Protein AF-A0A959DUT3-F1 (afdb_monomer_lite)

Radius of gyration: 14.39 Å; chains: 1; bounding box: 34×16×40 Å

Foldseek 3Di:
DVVVVLVCCLPPVDPPDDPDPDPVVVVVSVVSNVVSVVVVVVVVVVVVVVVVVD

pLDDT: mean 74.61, std 12.15, range [49.12, 92.69]

Secondary structure (DSSP, 8-state):
-HHHHHHHHHHH----SSS--SHHHHHHHHHHHHHHHHHHHHHHHHHHHHHHT-

Sequence (54 aa):
DFAYFSFTLGMTFQVSDVAISSRKIRRIVLLHSLLSFGFNATIVAMSVNIIAGL

Structure (mmCIF, N/CA/C/O backbone):
data_AF-A0A959DUT3-F1
#
_entry.id   AF-A0A959DUT3-F1
#
loop_
_atom_site.group_PDB
_atom_site.id
_atom_site.type_symbol
_atom_site.label_atom_id
_atom_site.label_alt_id
_atom_site.label_comp_id
_atom_site.label_asym_id
_atom_site.label_entity_id
_atom_site.label_seq_id
_atom_site.pdbx_PDB_ins_code
_atom_site.Cartn_x
_atom_site.Cartn_y
_atom_site.Cartn_z
_atom_site.occupancy
_atom_site.B_iso_or_equiv
_atom_site.auth_seq_id
_atom_site.auth_comp_id
_atom_site.auth_asym_id
_atom_site.auth_atom_id
_atom_site.pdbx_PDB_model_num
ATOM 1 N N . ASP A 1 1 ? -0.805 4.999 16.992 1.00 62.28 1 ASP A N 1
ATOM 2 C CA . ASP A 1 1 ? -1.141 3.681 16.398 1.00 62.28 1 ASP A CA 1
ATOM 3 C C . ASP A 1 1 ? -1.695 3.729 14.981 1.00 62.28 1 ASP A C 1
ATOM 5 O O . ASP A 1 1 ? -1.077 3.146 14.105 1.00 62.28 1 ASP A O 1
ATOM 9 N N . PHE A 1 2 ? -2.796 4.437 14.694 1.00 66.44 2 PHE A N 1
ATOM 10 C CA . PHE A 1 2 ? -3.409 4.415 13.350 1.00 66.44 2 PHE A CA 1
ATOM 11 C C . PHE A 1 2 ? -2.494 4.917 12.216 1.00 66.44 2 PHE A C 1
ATOM 13 O O . PHE A 1 2 ? -2.414 4.286 11.163 1.00 66.44 2 PHE A O 1
ATOM 20 N N . ALA A 1 3 ? -1.786 6.032 12.427 1.00 72.38 3 ALA A N 1
ATOM 21 C CA . ALA A 1 3 ? -0.848 6.567 11.437 1.00 72.38 3 ALA A CA 1
ATOM 22 C C . ALA A 1 3 ? 0.329 5.608 11.198 1.00 72.38 3 ALA A C 1
ATOM 24 O O . ALA A 1 3 ? 0.651 5.317 10.054 1.00 72.38 3 ALA A O 1
ATOM 25 N N . TYR A 1 4 ? 0.902 5.051 12.271 1.00 68.50 4 TYR A N 1
ATOM 26 C CA . TYR A 1 4 ? 1.982 4.061 12.201 1.00 68.50 4 TYR A CA 1
ATOM 27 C C . TYR A 1 4 ? 1.539 2.785 11.463 1.00 68.50 4 TYR A C 1
ATOM 29 O O . TYR A 1 4 ? 2.242 2.294 10.581 1.00 68.50 4 TYR A O 1
ATOM 37 N N . PHE A 1 5 ? 0.326 2.306 11.753 1.00 68.69 5 PHE A N 1
ATOM 38 C CA . PHE A 1 5 ? -0.300 1.175 11.071 1.00 68.69 5 PHE A CA 1
ATOM 39 C C . PHE A 1 5 ? -0.523 1.454 9.579 1.00 68.69 5 PHE A C 1
ATOM 41 O O . PHE A 1 5 ? -0.141 0.643 8.744 1.00 68.69 5 PHE A O 1
ATOM 48 N N . SER A 1 6 ? -1.075 2.619 9.231 1.00 67.69 6 SER A N 1
ATOM 49 C CA . SER A 1 6 ? -1.362 2.995 7.838 1.00 67.69 6 SER A CA 1
ATOM 50 C C . SER A 1 6 ? -0.086 3.174 7.013 1.00 67.69 6 SER A C 1
ATOM 52 O O . SER A 1 6 ? -0.028 2.754 5.862 1.00 67.69 6 SER A O 1
ATOM 54 N N . PHE A 1 7 ? 0.959 3.753 7.609 1.00 69.69 7 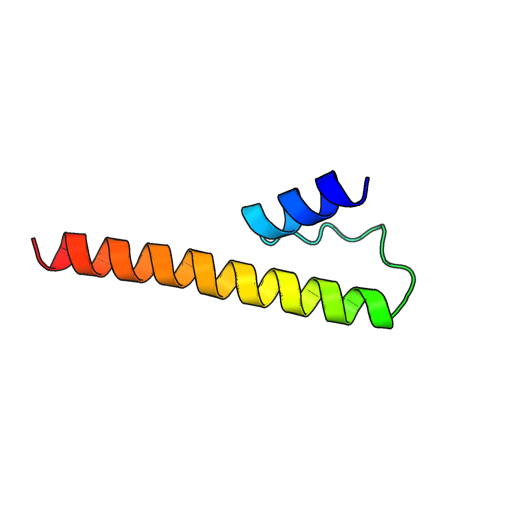PHE A N 1
ATOM 55 C CA . PHE A 1 7 ? 2.243 3.960 6.938 1.00 69.69 7 PHE A CA 1
ATOM 56 C C . PHE A 1 7 ? 2.976 2.637 6.685 1.00 69.69 7 PHE A C 1
ATOM 58 O O . PHE A 1 7 ? 3.506 2.417 5.598 1.00 69.69 7 PHE A O 1
ATOM 65 N N . THR A 1 8 ? 2.949 1.725 7.660 1.00 66.75 8 THR A N 1
ATOM 66 C CA . THR A 1 8 ? 3.524 0.377 7.517 1.00 66.75 8 THR A CA 1
ATOM 67 C C . THR A 1 8 ? 2.766 -0.423 6.456 1.00 66.75 8 THR A C 1
ATOM 69 O O . THR A 1 8 ? 3.376 -1.015 5.571 1.00 66.75 8 THR A O 1
ATOM 72 N N . LEU A 1 9 ? 1.431 -0.354 6.472 1.00 67.56 9 LEU A N 1
ATOM 73 C CA . LEU A 1 9 ? 0.566 -0.999 5.485 1.00 67.56 9 LEU A CA 1
ATOM 74 C C . LEU A 1 9 ? 0.848 -0.516 4.051 1.00 67.56 9 LEU A C 1
ATOM 76 O O . LEU A 1 9 ? 0.846 -1.320 3.119 1.00 67.56 9 LEU A O 1
ATOM 80 N N . GLY A 1 10 ? 1.092 0.787 3.885 1.00 62.56 10 GLY A N 1
ATOM 81 C CA . GLY A 1 10 ? 1.405 1.398 2.596 1.00 62.56 10 GLY A CA 1
ATOM 82 C C . GLY A 1 10 ? 2.823 1.110 2.094 1.00 62.56 10 GLY A C 1
ATOM 83 O O . GLY A 1 10 ? 3.011 0.987 0.885 1.00 62.56 10 GLY A O 1
ATOM 84 N N . MET A 1 11 ? 3.807 0.981 2.995 1.00 64.25 11 MET A N 1
ATOM 85 C CA . MET A 1 11 ? 5.201 0.706 2.622 1.00 64.25 11 MET A CA 1
ATOM 86 C C . MET A 1 11 ? 5.495 -0.774 2.357 1.00 64.25 11 MET A C 1
ATOM 88 O O . MET A 1 11 ? 6.347 -1.062 1.523 1.00 64.25 11 MET A O 1
ATOM 92 N N . THR A 1 12 ? 4.840 -1.714 3.049 1.00 63.28 12 THR A N 1
ATOM 93 C CA . THR A 1 12 ? 5.265 -3.130 3.020 1.00 63.28 12 THR A CA 1
ATOM 94 C C . THR A 1 12 ? 4.171 -4.138 2.691 1.00 63.28 12 THR A C 1
ATOM 96 O O . THR A 1 12 ? 4.454 -5.333 2.672 1.00 63.28 12 THR A O 1
ATOM 99 N N . PHE A 1 13 ? 2.926 -3.715 2.448 1.00 61.62 13 PHE A N 1
ATOM 100 C CA . PHE A 1 13 ? 1.776 -4.621 2.247 1.00 61.62 13 PHE A CA 1
ATOM 101 C C . PHE A 1 13 ? 1.506 -5.593 3.391 1.00 61.62 13 PHE A C 1
ATOM 103 O O . PHE A 1 13 ? 0.646 -6.465 3.267 1.00 61.62 13 PHE A O 1
ATOM 110 N N . GLN A 1 14 ? 2.214 -5.468 4.510 1.00 53.34 14 GLN A N 1
ATOM 111 C CA . GLN A 1 14 ? 2.147 -6.450 5.568 1.00 53.34 14 GLN A CA 1
ATOM 112 C C . GLN A 1 14 ? 0.975 -6.122 6.491 1.00 53.34 14 GLN A C 1
ATOM 114 O O . GLN A 1 14 ? 1.070 -5.271 7.374 1.00 53.34 14 GLN A O 1
ATOM 119 N N . VAL A 1 15 ? -0.135 -6.840 6.320 1.00 54.25 15 VAL A N 1
ATOM 120 C CA . VAL A 1 15 ? -1.134 -6.985 7.383 1.00 54.25 15 VAL A CA 1
ATOM 121 C C . VAL A 1 15 ? -0.608 -8.069 8.318 1.00 54.25 15 VAL A C 1
ATOM 123 O O . VAL A 1 15 ? -0.898 -9.247 8.137 1.00 54.25 15 VAL A O 1
ATOM 126 N N . SER A 1 16 ? 0.229 -7.691 9.286 1.00 49.12 16 SER A N 1
ATOM 127 C CA . SER A 1 16 ? 0.530 -8.590 10.402 1.00 49.12 16 SER A CA 1
ATOM 128 C C . SER A 1 16 ? -0.720 -8.614 11.283 1.00 49.12 16 SER A C 1
ATOM 130 O O . SER A 1 16 ? -1.004 -7.655 12.002 1.00 49.12 16 SER A O 1
ATOM 132 N N . ASP A 1 17 ? -1.556 -9.631 11.089 1.00 61.88 17 ASP A N 1
ATOM 133 C CA . ASP A 1 17 ? -2.795 -9.867 11.830 1.00 61.88 17 ASP A CA 1
ATOM 134 C C . ASP A 1 17 ? -2.604 -9.643 13.340 1.00 61.88 17 ASP A C 1
ATOM 136 O O . ASP A 1 17 ? -1.746 -10.293 13.924 1.00 61.88 17 ASP A O 1
ATOM 140 N N . VAL A 1 18 ? -3.404 -8.745 13.955 1.00 51.56 18 VAL A N 1
ATOM 141 C CA . VAL A 1 18 ? -3.792 -8.743 15.398 1.00 51.56 18 VAL A CA 1
ATOM 142 C C . VAL A 1 18 ? -4.678 -7.546 15.826 1.00 51.56 18 VAL A C 1
ATOM 144 O O . VAL A 1 18 ? -5.173 -7.544 16.945 1.00 51.56 18 VAL A O 1
ATOM 147 N N . ALA A 1 19 ? -4.978 -6.541 14.986 1.00 54.44 19 ALA A N 1
ATOM 148 C CA . ALA A 1 19 ? -5.707 -5.339 15.464 1.00 54.44 19 ALA A CA 1
ATOM 149 C C . ALA A 1 19 ? -7.111 -5.075 14.870 1.00 54.44 19 ALA A C 1
ATOM 151 O O . ALA A 1 19 ? -7.809 -4.170 15.331 1.00 54.44 19 ALA A O 1
ATOM 152 N N . ILE A 1 20 ? -7.574 -5.823 13.859 1.00 56.38 20 ILE A N 1
ATOM 153 C CA . ILE A 1 20 ? -8.828 -5.494 13.148 1.00 56.38 20 ILE A CA 1
ATOM 154 C C . ILE A 1 20 ? -9.983 -6.397 13.603 1.00 56.38 20 ILE A C 1
ATOM 156 O O . ILE A 1 20 ? -10.313 -7.389 12.962 1.00 56.38 20 ILE A O 1
ATOM 160 N N . SER A 1 21 ? -10.654 -6.014 14.692 1.00 65.19 21 SER A N 1
ATOM 161 C CA . SER A 1 21 ? -11.823 -6.736 15.234 1.00 65.19 21 SER A CA 1
ATOM 162 C C . SER A 1 21 ? -13.107 -6.583 14.379 1.00 65.19 21 SER A C 1
ATOM 164 O O . SER A 1 21 ? -14.039 -7.378 14.480 1.00 65.19 21 SER A O 1
ATOM 166 N N . SER A 1 22 ? -13.174 -5.599 13.465 1.00 68.31 22 SER A N 1
ATOM 167 C CA . SER A 1 22 ? -14.407 -5.264 12.724 1.00 68.31 22 SER A CA 1
ATOM 168 C C . SER A 1 22 ? -14.312 -5.474 11.202 1.00 68.31 22 SER A C 1
ATOM 170 O O . SER A 1 22 ? -13.428 -4.933 10.532 1.00 68.31 22 SER A O 1
ATOM 172 N N . ARG A 1 23 ? -15.284 -6.198 10.612 1.00 70.31 23 ARG A N 1
ATOM 173 C CA . ARG A 1 23 ? -15.337 -6.531 9.164 1.00 70.31 23 ARG A CA 1
ATOM 174 C C . ARG A 1 23 ? -15.275 -5.316 8.229 1.00 70.31 23 ARG A C 1
ATOM 176 O O . ARG A 1 23 ? -14.754 -5.444 7.123 1.00 70.31 23 ARG A O 1
ATOM 183 N N . LYS A 1 24 ? -15.811 -4.158 8.638 1.00 74.38 24 LYS A N 1
ATOM 184 C CA . LYS A 1 24 ? -15.806 -2.928 7.819 1.00 74.38 24 LYS A CA 1
ATOM 185 C C . LYS A 1 24 ? -14.387 -2.388 7.621 1.00 74.38 24 LYS A C 1
ATOM 187 O O . LYS A 1 24 ? -14.003 -2.078 6.499 1.00 74.38 24 LYS A O 1
ATOM 192 N N . ILE A 1 25 ? -13.599 -2.363 8.69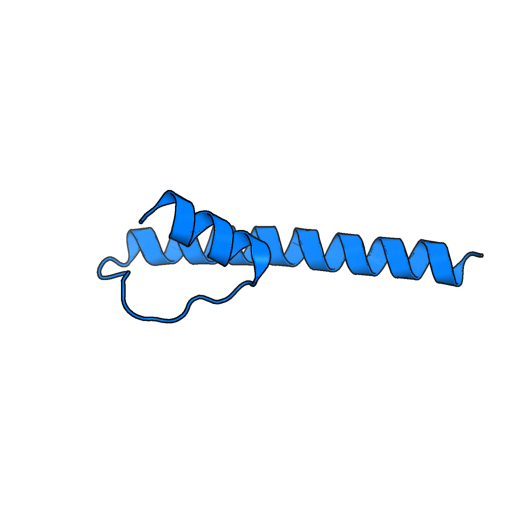4 1.00 73.19 25 ILE A N 1
ATOM 193 C CA . ILE A 1 25 ? -12.217 -1.865 8.686 1.00 73.19 25 ILE A CA 1
ATOM 194 C C . ILE A 1 25 ? -11.328 -2.784 7.844 1.00 73.19 25 ILE A C 1
ATOM 196 O O . ILE A 1 25 ? -10.514 -2.299 7.066 1.00 73.19 25 ILE A O 1
ATOM 200 N N . ARG A 1 26 ? -11.561 -4.103 7.886 1.00 72.38 26 ARG A N 1
ATOM 201 C CA . ARG A 1 26 ? -10.828 -5.069 7.054 1.00 72.38 26 ARG A CA 1
ATOM 202 C C . ARG A 1 26 ? -10.958 -4.777 5.556 1.00 72.38 26 ARG A C 1
ATOM 204 O O . ARG A 1 26 ? -9.986 -4.909 4.829 1.00 72.38 26 ARG A O 1
ATOM 211 N N . ARG A 1 27 ? -12.135 -4.348 5.086 1.00 74.62 27 ARG A N 1
ATOM 212 C CA . ARG A 1 27 ? -12.337 -3.983 3.671 1.00 74.62 27 ARG A CA 1
ATOM 213 C C . ARG A 1 27 ? -11.543 -2.741 3.275 1.00 74.62 27 ARG A C 1
ATOM 215 O O . ARG A 1 27 ? -10.972 -2.717 2.194 1.00 74.62 27 ARG A O 1
ATOM 222 N N . ILE A 1 28 ? -11.501 -1.741 4.154 1.00 79.62 28 ILE A N 1
ATOM 223 C CA . ILE A 1 28 ? -10.754 -0.497 3.927 1.00 79.62 28 ILE A CA 1
ATOM 224 C C . ILE A 1 28 ? -9.251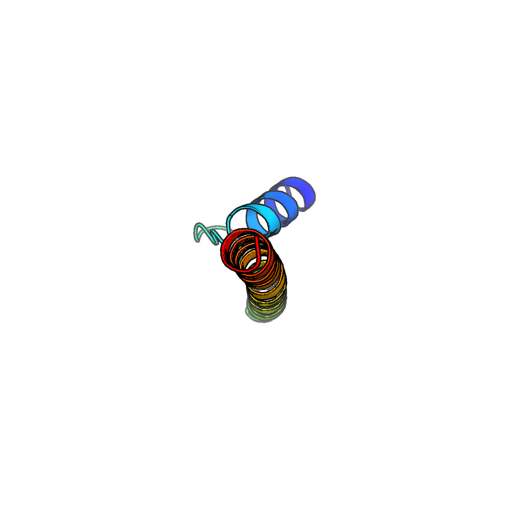 -0.783 3.889 1.00 79.62 28 ILE A C 1
ATOM 226 O O . ILE A 1 28 ? -8.567 -0.330 2.979 1.00 79.62 28 ILE A O 1
ATOM 230 N N . VAL A 1 29 ? -8.756 -1.589 4.829 1.00 76.00 29 VAL A N 1
ATOM 231 C CA . VAL A 1 29 ? -7.349 -2.006 4.887 1.00 76.00 29 VAL A CA 1
ATOM 232 C C . VAL A 1 29 ? -6.967 -2.819 3.653 1.00 76.00 29 VAL A C 1
ATOM 234 O O . VAL A 1 29 ? -5.964 -2.508 3.027 1.00 76.00 29 VAL A O 1
ATOM 237 N N . LEU A 1 30 ? -7.798 -3.777 3.228 1.00 77.12 30 LEU A N 1
ATOM 238 C CA . LEU A 1 30 ? -7.554 -4.538 1.998 1.00 77.12 30 LEU A CA 1
ATOM 239 C C . LEU A 1 30 ? -7.510 -3.646 0.750 1.00 77.12 30 LEU A C 1
ATOM 241 O O . LEU A 1 30 ? -6.634 -3.832 -0.088 1.00 77.12 30 LEU A O 1
ATOM 245 N N . LEU A 1 31 ? -8.419 -2.671 0.625 1.00 83.06 31 LEU A N 1
ATOM 246 C CA . LEU A 1 31 ? -8.393 -1.709 -0.483 1.00 83.06 31 LEU A CA 1
ATOM 247 C C . LEU A 1 31 ? -7.126 -0.847 -0.456 1.00 83.06 31 LEU A C 1
ATOM 249 O O . LEU A 1 31 ? -6.512 -0.642 -1.498 1.00 83.06 31 LEU A O 1
ATOM 253 N N . HIS A 1 32 ? -6.716 -0.376 0.722 1.00 78.81 32 HIS A N 1
ATOM 254 C CA . HIS A 1 32 ? -5.496 0.411 0.880 1.00 78.81 32 HIS A CA 1
ATOM 255 C C . HIS A 1 32 ? -4.248 -0.405 0.515 1.00 78.81 32 HIS A C 1
ATOM 257 O O . HIS A 1 32 ? -3.428 0.053 -0.274 1.00 78.81 32 HIS A O 1
ATOM 263 N N . SER A 1 33 ? -4.141 -1.644 1.007 1.00 74.44 33 SER A N 1
ATOM 264 C CA . SER A 1 33 ? -3.054 -2.561 0.649 1.00 74.44 33 SER A CA 1
ATOM 265 C C . SER A 1 33 ? -3.027 -2.865 -0.850 1.00 74.44 33 SER A C 1
ATOM 267 O O . SER A 1 33 ? -1.958 -2.857 -1.451 1.00 74.44 33 SER A O 1
ATOM 269 N N . LEU A 1 34 ? -4.186 -3.088 -1.478 1.00 82.50 34 LEU A N 1
ATOM 270 C CA . LEU A 1 34 ? -4.270 -3.368 -2.914 1.00 82.50 34 LEU A CA 1
ATOM 271 C C . LEU A 1 34 ? -3.835 -2.163 -3.762 1.00 82.50 34 LEU A C 1
ATOM 273 O O . LEU A 1 34 ? -3.103 -2.329 -4.736 1.00 82.50 34 LEU A O 1
ATOM 277 N N . LEU A 1 35 ? -4.252 -0.951 -3.380 1.00 84.44 35 LEU A N 1
ATOM 278 C CA . LEU A 1 35 ? -3.855 0.287 -4.056 1.00 84.44 35 LEU A CA 1
ATOM 279 C C . LEU A 1 35 ? -2.357 0.543 -3.933 1.00 84.44 35 LEU A C 1
ATOM 281 O O . LEU A 1 35 ? -1.692 0.798 -4.936 1.00 84.44 35 LEU A O 1
ATOM 285 N N . SER A 1 36 ? -1.813 0.430 -2.722 1.00 80.81 36 SER A N 1
ATOM 286 C CA . SER A 1 36 ? -0.381 0.587 -2.513 1.00 80.81 36 SER A CA 1
ATOM 287 C C . SER A 1 36 ? 0.403 -0.481 -3.309 1.00 80.81 36 SER A C 1
ATOM 289 O O . SER A 1 36 ? 1.484 -0.170 -3.815 1.00 80.81 36 SER A O 1
ATOM 291 N N . PHE A 1 37 ? -0.142 -1.701 -3.490 1.00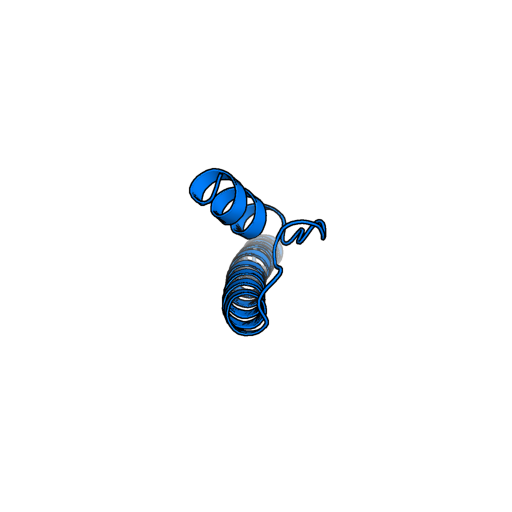 81.56 37 PHE A N 1
ATOM 292 C CA . PHE A 1 37 ? 0.520 -2.797 -4.218 1.00 81.56 37 PHE A CA 1
ATOM 293 C C . PHE A 1 37 ? 0.572 -2.474 -5.699 1.00 81.56 37 PHE A C 1
ATOM 295 O O . PHE A 1 37 ? 1.638 -2.549 -6.303 1.00 81.56 37 PHE A O 1
ATOM 302 N N . GLY A 1 38 ? -0.554 -2.024 -6.258 1.00 86.00 38 GLY A N 1
ATOM 303 C CA . GLY A 1 38 ? -0.607 -1.513 -7.622 1.00 86.00 38 GLY A CA 1
ATOM 304 C C . GLY A 1 38 ? 0.388 -0.374 -7.839 1.00 86.00 38 GLY A C 1
ATOM 305 O O . GLY A 1 38 ? 1.124 -0.392 -8.820 1.00 86.00 38 GLY A O 1
ATOM 306 N N . PHE A 1 39 ? 0.479 0.575 -6.905 1.00 85.62 39 PHE A N 1
ATOM 307 C CA . PHE A 1 39 ? 1.423 1.690 -6.993 1.00 85.62 39 PHE A CA 1
ATOM 308 C 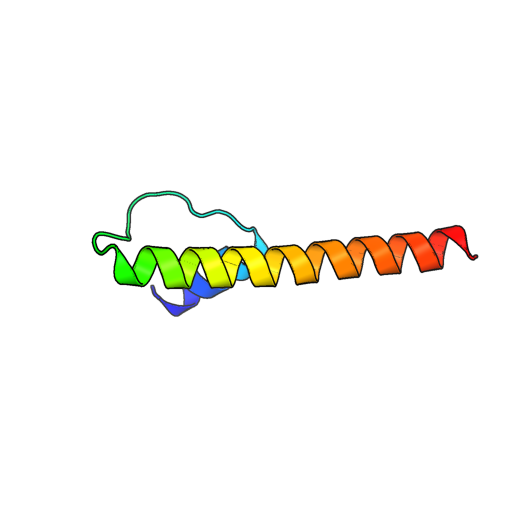C . PHE A 1 39 ? 2.885 1.220 -7.016 1.00 85.62 39 PHE A C 1
ATOM 310 O O . PHE A 1 39 ? 3.624 1.566 -7.937 1.00 85.62 39 PHE A O 1
ATOM 317 N N . ASN A 1 40 ? 3.290 0.372 -6.065 1.00 83.19 40 ASN A N 1
ATOM 318 C CA . ASN A 1 40 ? 4.653 -0.165 -6.022 1.00 83.19 40 ASN A CA 1
ATOM 319 C C . ASN A 1 40 ? 4.969 -1.036 -7.246 1.00 83.19 40 ASN A C 1
ATOM 321 O O . ASN A 1 40 ? 6.021 -0.873 -7.860 1.00 83.19 40 ASN A O 1
ATOM 325 N N . ALA A 1 41 ? 4.052 -1.916 -7.650 1.00 87.06 41 ALA A N 1
ATOM 326 C CA . ALA A 1 41 ? 4.225 -2.758 -8.830 1.00 87.06 41 ALA A CA 1
ATOM 327 C C . ALA A 1 41 ? 4.351 -1.925 -10.115 1.00 87.06 41 ALA A C 1
ATOM 329 O O . ALA A 1 41 ? 5.181 -2.236 -10.966 1.00 87.06 41 ALA A O 1
ATOM 330 N N . THR A 1 42 ? 3.586 -0.836 -10.236 1.00 89.94 42 THR A N 1
ATOM 331 C CA . THR A 1 42 ? 3.672 0.080 -11.383 1.00 89.94 42 THR A CA 1
ATOM 332 C C . THR A 1 42 ? 5.010 0.813 -11.395 1.00 89.94 42 THR A C 1
ATOM 334 O O . THR A 1 42 ? 5.627 0.912 -12.449 1.00 89.94 42 THR A O 1
ATOM 337 N N . ILE A 1 43 ? 5.508 1.273 -10.240 1.00 89.75 43 ILE A N 1
ATOM 338 C CA . ILE A 1 43 ? 6.845 1.882 -10.137 1.00 89.75 43 ILE A CA 1
ATOM 339 C C . ILE A 1 43 ? 7.924 0.903 -10.594 1.00 89.75 43 ILE A C 1
ATOM 341 O O . ILE A 1 43 ? 8.795 1.282 -11.378 1.00 89.75 43 ILE A O 1
ATOM 345 N N . VAL A 1 44 ? 7.859 -0.354 -10.151 1.00 90.88 44 VAL A N 1
ATOM 346 C CA . VAL A 1 44 ? 8.813 -1.390 -10.567 1.00 90.88 44 VAL 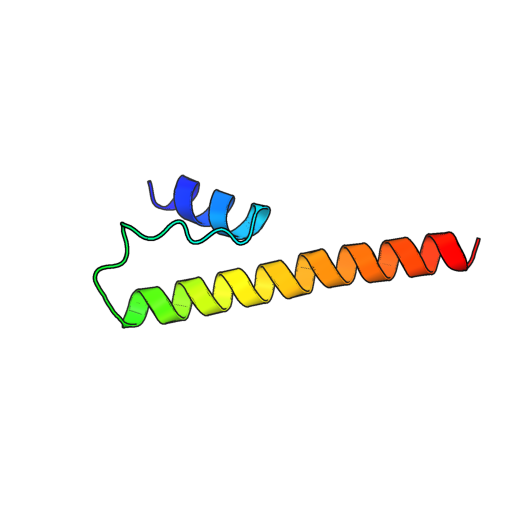A CA 1
ATOM 347 C C . VAL A 1 44 ? 8.699 -1.652 -12.069 1.00 90.88 44 VAL A C 1
ATOM 349 O O . VAL A 1 44 ? 9.714 -1.655 -12.756 1.00 90.88 44 VAL A O 1
ATOM 352 N N . ALA A 1 45 ? 7.485 -1.801 -12.603 1.00 90.81 45 ALA A N 1
ATOM 353 C CA . ALA A 1 45 ? 7.259 -2.026 -14.029 1.00 90.81 45 ALA A CA 1
ATOM 354 C C . ALA A 1 45 ? 7.781 -0.868 -14.895 1.00 90.81 45 ALA A C 1
ATOM 356 O O . ALA A 1 45 ? 8.456 -1.108 -15.894 1.00 90.81 45 ALA A O 1
ATOM 357 N N . MET A 1 46 ? 7.525 0.381 -14.493 1.00 91.81 46 MET A N 1
ATOM 358 C CA . MET A 1 46 ? 8.058 1.570 -15.165 1.00 91.81 46 MET A CA 1
ATOM 359 C C . MET A 1 46 ? 9.584 1.622 -15.077 1.00 91.81 46 MET A C 1
ATOM 361 O O . MET A 1 46 ? 10.239 1.857 -16.085 1.00 91.81 46 MET A O 1
ATOM 365 N N . SER A 1 47 ? 10.157 1.339 -13.905 1.00 92.69 47 SER A N 1
ATOM 366 C CA . SER A 1 47 ? 11.613 1.285 -13.715 1.00 92.69 47 SER A CA 1
ATOM 367 C C . SER A 1 47 ? 12.259 0.249 -14.634 1.00 92.69 47 SER A C 1
ATOM 369 O O . SER A 1 47 ? 13.235 0.554 -15.310 1.00 92.69 47 SER A O 1
ATOM 371 N N . VAL A 1 48 ? 11.685 -0.955 -14.720 1.00 92.50 48 VAL A N 1
ATOM 372 C CA . VAL A 1 48 ? 12.154 -2.010 -15.629 1.00 92.50 48 VAL A CA 1
ATOM 373 C C . VAL A 1 48 ? 12.010 -1.584 -17.086 1.00 92.50 48 VAL A C 1
ATOM 375 O O . VAL A 1 48 ? 12.930 -1.811 -17.860 1.00 92.50 48 VAL A O 1
ATOM 378 N N . ASN A 1 49 ? 10.899 -0.952 -17.472 1.00 91.62 49 ASN A N 1
ATOM 379 C CA . ASN A 1 49 ? 10.694 -0.481 -18.842 1.00 91.62 49 ASN A CA 1
ATOM 380 C C . ASN A 1 49 ? 11.725 0.587 -19.246 1.00 91.62 49 ASN A C 1
ATOM 382 O O . ASN A 1 49 ? 12.262 0.519 -20.346 1.00 91.62 49 ASN A O 1
ATOM 386 N N . ILE A 1 50 ? 12.050 1.512 -18.337 1.00 91.50 50 ILE A N 1
ATOM 387 C CA . ILE A 1 50 ? 13.092 2.528 -18.539 1.00 91.50 50 ILE A CA 1
ATOM 388 C C . ILE A 1 50 ? 14.472 1.873 -18.671 1.00 91.50 50 ILE A C 1
ATOM 390 O O . ILE A 1 50 ? 15.212 2.213 -19.585 1.00 91.50 50 ILE A O 1
ATOM 394 N N . ILE A 1 51 ? 14.815 0.929 -17.787 1.00 92.38 51 ILE A N 1
ATOM 395 C CA . ILE A 1 51 ? 16.111 0.231 -17.818 1.00 92.38 51 ILE A CA 1
ATOM 396 C C . ILE A 1 51 ? 16.243 -0.648 -19.068 1.00 92.38 51 ILE A C 1
ATOM 398 O O . ILE A 1 51 ? 17.314 -0.708 -19.651 1.00 92.38 51 ILE A O 1
ATOM 402 N N . ALA A 1 52 ? 15.176 -1.335 -19.479 1.00 86.06 52 ALA A N 1
ATOM 403 C CA . ALA A 1 52 ? 15.178 -2.202 -20.657 1.00 86.06 52 ALA A CA 1
ATOM 404 C C . ALA A 1 52 ? 15.153 -1.425 -21.984 1.00 86.06 52 ALA A C 1
ATOM 406 O O . ALA A 1 52 ? 15.488 -1.991 -23.022 1.00 86.06 52 ALA A O 1
ATOM 407 N N . GLY A 1 53 ? 14.697 -0.169 -21.961 1.00 77.94 53 GLY A N 1
ATOM 408 C CA . GLY A 1 53 ? 14.696 0.734 -23.112 1.00 77.94 53 GLY A CA 1
ATOM 409 C C . GLY A 1 53 ? 15.963 1.585 -23.253 1.00 77.94 53 GLY A C 1
ATOM 410 O O . GLY A 1 53 ? 16.062 2.321 -24.235 1.00 77.94 53 GLY A O 1
ATOM 411 N N . LEU A 1 54 ? 16.885 1.509 -22.286 1.00 70.06 54 LEU A N 1
ATOM 412 C CA . LEU A 1 54 ? 18.216 2.121 -22.314 1.00 70.06 54 LEU A CA 1
ATOM 413 C C . LEU A 1 54 ? 19.240 1.144 -22.907 1.00 70.06 54 LEU A C 1
ATOM 415 O O . LEU A 1 54 ? 20.092 1.616 -23.691 1.00 70.06 54 LEU A O 1
#